Protein AF-A0A6M2AWW3-F1 (afdb_monomer_lite)

Radius of gyration: 15.86 Å; chains: 1; bounding box: 37×22×54 Å

pLDDT: mean 95.67, std 5.53, range [61.06, 98.75]

Foldseek 3Di:
DKDFAQDDFWWAPKWKFKVQQPTTFDDQPDFCPVPPRIRGHGTMTHTDDDDDDDVVCLVVQKDWIKIKIWTAGPVRDIDIDIDDPDPPDNGIDIDGHDNDDD

Structure (mmCIF, N/CA/C/O backbone):
data_AF-A0A6M2AWW3-F1
#
_entry.id   AF-A0A6M2AWW3-F1
#
loop_
_atom_site.group_PDB
_atom_site.id
_atom_site.type_symbol
_atom_site.label_atom_id
_atom_site.label_alt_id
_atom_site.label_comp_id
_atom_site.label_asym_id
_atom_site.label_entity_id
_atom_site.label_seq_id
_atom_site.pdbx_PDB_ins_code
_atom_site.Cartn_x
_atom_site.Cartn_y
_atom_site.Cartn_z
_atom_site.occupancy
_atom_site.B_iso_or_equiv
_atom_site.auth_seq_id
_atom_site.auth_comp_id
_atom_site.auth_asym_id
_atom_site.auth_atom_id
_atom_site.pdbx_PDB_model_num
ATOM 1 N N . PHE A 1 1 ? 1.851 -0.954 4.867 1.00 96.62 1 PHE A N 1
ATOM 2 C CA . PHE A 1 1 ? 1.722 -1.731 3.621 1.00 96.62 1 PHE A CA 1
ATOM 3 C C . PHE A 1 1 ? 3.081 -1.995 3.006 1.00 96.62 1 PHE A C 1
ATOM 5 O O . PHE A 1 1 ? 3.972 -1.161 3.134 1.00 96.62 1 PHE A O 1
ATOM 12 N N . THR A 1 2 ? 3.223 -3.134 2.334 1.00 96.62 2 THR A N 1
ATOM 13 C CA . THR A 1 2 ? 4.373 -3.460 1.481 1.00 96.62 2 THR A CA 1
ATOM 14 C C . THR A 1 2 ? 3.874 -3.616 0.052 1.00 96.62 2 THR A C 1
ATOM 16 O O . THR A 1 2 ? 2.968 -4.413 -0.178 1.00 96.62 2 THR A O 1
ATOM 19 N N . VAL A 1 3 ? 4.442 -2.862 -0.884 1.00 97.75 3 VAL A N 1
ATOM 20 C CA . VAL A 1 3 ? 4.085 -2.909 -2.307 1.00 97.75 3 VAL A CA 1
ATOM 21 C C . VAL A 1 3 ? 5.265 -3.491 -3.064 1.00 97.75 3 VAL A C 1
ATOM 23 O O . VAL A 1 3 ? 6.341 -2.903 -3.052 1.00 97.75 3 VAL A O 1
ATOM 26 N N . THR A 1 4 ? 5.074 -4.643 -3.702 1.00 97.31 4 THR A N 1
ATOM 27 C CA . THR A 1 4 ? 6.130 -5.343 -4.444 1.00 97.31 4 THR A CA 1
ATOM 28 C C . THR A 1 4 ? 5.784 -5.388 -5.924 1.00 97.31 4 THR A C 1
ATOM 30 O O . THR A 1 4 ? 4.721 -5.887 -6.296 1.00 97.31 4 THR A O 1
ATOM 33 N N . ASN A 1 5 ? 6.695 -4.939 -6.788 1.00 97.38 5 ASN A N 1
ATOM 34 C CA . ASN A 1 5 ? 6.515 -5.079 -8.230 1.00 97.38 5 ASN A CA 1
ATOM 35 C C . ASN A 1 5 ? 6.938 -6.481 -8.691 1.00 97.38 5 ASN A C 1
ATOM 37 O O . ASN A 1 5 ? 8.119 -6.796 -8.836 1.00 97.38 5 ASN A O 1
ATOM 41 N N . GLN A 1 6 ? 5.942 -7.327 -8.941 1.00 96.19 6 GLN A N 1
ATOM 42 C CA . GLN A 1 6 ? 6.118 -8.676 -9.492 1.00 96.19 6 GLN A CA 1
ATOM 43 C C . GLN A 1 6 ? 6.000 -8.730 -11.021 1.00 96.19 6 GLN A C 1
ATOM 45 O O . GLN A 1 6 ? 5.968 -9.812 -11.612 1.00 96.19 6 GLN A O 1
ATOM 50 N N . GLY A 1 7 ? 5.866 -7.568 -11.659 1.00 95.81 7 GLY A N 1
ATOM 51 C CA . GLY A 1 7 ? 5.804 -7.439 -13.101 1.00 95.81 7 GLY A CA 1
ATOM 52 C C . GLY A 1 7 ? 7.174 -7.595 -13.755 1.00 95.81 7 GLY A C 1
ATOM 53 O O . GLY A 1 7 ? 8.115 -8.166 -13.209 1.00 95.81 7 GLY A O 1
ATOM 54 N N . ASN A 1 8 ? 7.274 -7.089 -14.979 1.00 97.12 8 ASN A N 1
ATOM 55 C CA . ASN 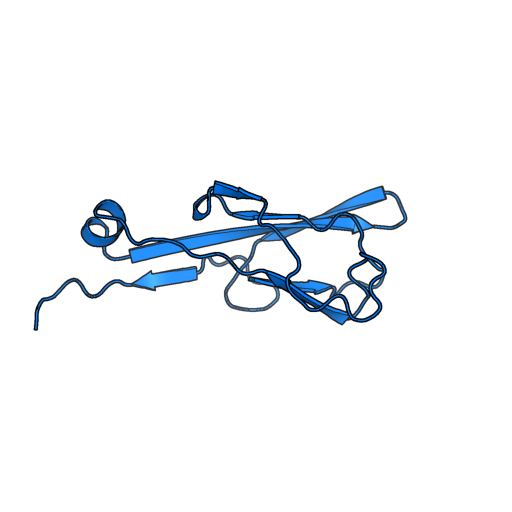A 1 8 ? 8.481 -7.155 -15.801 1.00 97.12 8 ASN A CA 1
ATOM 56 C C . ASN A 1 8 ? 8.957 -5.781 -16.298 1.00 97.12 8 ASN A C 1
ATOM 58 O O . ASN A 1 8 ? 9.852 -5.720 -17.139 1.00 97.12 8 ASN A O 1
ATOM 62 N N . VAL A 1 9 ? 8.346 -4.701 -15.811 1.00 98.19 9 VAL A N 1
ATOM 63 C CA . VAL A 1 9 ? 8.717 -3.311 -16.096 1.00 98.19 9 VAL A CA 1
ATOM 64 C C . VAL A 1 9 ? 8.637 -2.496 -14.811 1.00 98.19 9 VAL A C 1
ATOM 66 O O . VAL A 1 9 ? 7.804 -2.802 -13.955 1.00 98.19 9 VAL A O 1
ATOM 69 N N . SER A 1 10 ? 9.473 -1.470 -14.692 1.00 98.12 10 SER A N 1
ATOM 70 C CA . SER A 1 10 ? 9.419 -0.496 -13.598 1.00 98.12 10 SER A CA 1
ATOM 71 C C . SER A 1 10 ? 8.111 0.298 -13.655 1.00 98.12 10 SER A C 1
ATOM 73 O O . SER A 1 10 ? 7.521 0.480 -14.729 1.00 98.12 10 SER A O 1
ATOM 75 N N . LEU A 1 11 ? 7.615 0.714 -12.492 1.00 98.69 11 LEU A N 1
ATOM 76 C CA . LEU A 1 11 ? 6.351 1.433 -12.352 1.00 98.69 11 LEU A CA 1
ATOM 77 C C . LEU A 1 11 ? 6.591 2.802 -11.715 1.00 98.69 11 LEU A C 1
ATOM 79 O O . LEU A 1 11 ? 7.245 2.911 -10.690 1.00 98.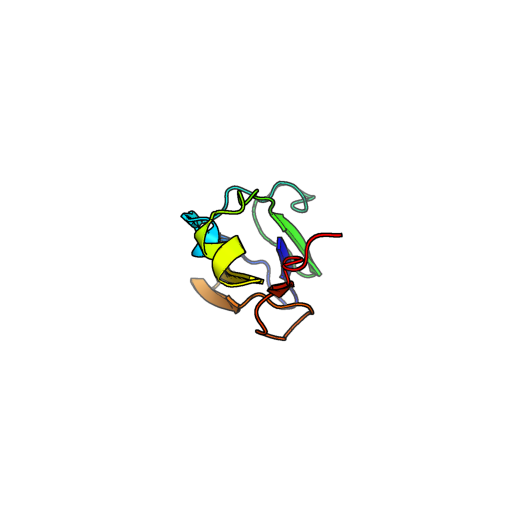69 11 LEU A O 1
ATOM 83 N N . SER A 1 12 ? 5.997 3.844 -12.284 1.00 98.38 12 SER A N 1
ATOM 84 C CA . SER A 1 12 ? 6.045 5.213 -11.754 1.00 98.38 12 SER A CA 1
ATOM 85 C C . SER A 1 12 ? 4.708 5.608 -11.122 1.00 98.38 12 SER A C 1
ATOM 87 O O . SER A 1 12 ? 3.710 4.901 -11.277 1.00 98.38 12 SER A O 1
ATOM 89 N N . ASN A 1 13 ? 4.658 6.759 -10.444 1.00 97.56 13 ASN A N 1
ATOM 90 C CA . ASN A 1 13 ? 3.435 7.311 -9.840 1.00 97.56 13 ASN A CA 1
ATOM 91 C C . ASN A 1 13 ? 2.727 6.318 -8.905 1.00 97.56 13 ASN A C 1
ATOM 93 O O . ASN A 1 13 ? 1.516 6.120 -9.009 1.00 97.56 13 ASN A O 1
ATOM 97 N N . ILE A 1 1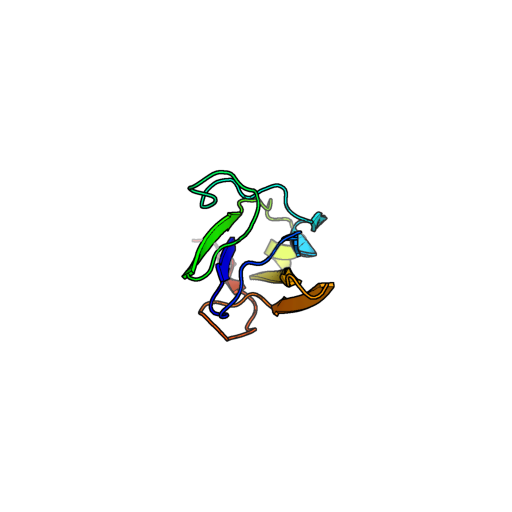4 ? 3.488 5.671 -8.018 1.00 98.50 14 ILE A N 1
ATOM 98 C CA . ILE A 1 14 ? 2.916 4.703 -7.085 1.00 98.50 14 ILE A CA 1
ATOM 99 C C . ILE A 1 14 ? 2.077 5.428 -6.037 1.00 98.50 14 ILE A C 1
ATOM 101 O O . ILE A 1 14 ? 2.587 6.260 -5.284 1.00 98.50 14 ILE A O 1
ATOM 105 N N . ILE A 1 15 ? 0.794 5.085 -5.971 1.00 98.38 15 ILE A N 1
ATOM 106 C CA . ILE A 1 15 ? -0.144 5.603 -4.974 1.00 98.38 15 ILE A CA 1
ATOM 107 C C . ILE A 1 15 ? -0.733 4.415 -4.226 1.00 98.38 15 ILE A C 1
ATOM 109 O O . ILE A 1 15 ? -1.281 3.503 -4.843 1.00 98.38 15 ILE A O 1
ATOM 113 N N . VAL A 1 16 ? -0.649 4.447 -2.898 1.00 98.62 16 VAL A N 1
ATOM 114 C CA . VAL A 1 16 ? -1.373 3.526 -2.016 1.00 98.62 16 VAL A CA 1
ATOM 115 C C . VAL A 1 16 ? -2.507 4.315 -1.382 1.00 98.62 16 VAL A C 1
ATOM 117 O O . VAL A 1 16 ? -2.244 5.277 -0.666 1.00 98.62 16 VAL A O 1
ATOM 120 N N . ASP A 1 17 ? -3.748 3.937 -1.668 1.00 98.56 17 ASP A N 1
ATOM 121 C CA . ASP A 1 17 ? -4.960 4.566 -1.139 1.00 98.56 17 ASP A CA 1
ATOM 122 C C . ASP A 1 17 ? -5.654 3.624 -0.157 1.00 98.56 17 ASP A C 1
ATOM 124 O O . ASP A 1 17 ? -5.898 2.463 -0.481 1.00 98.56 17 ASP A O 1
ATOM 128 N N . ASP A 1 18 ? -5.950 4.110 1.045 1.00 98.50 18 ASP A N 1
ATOM 129 C CA . ASP A 1 18 ? -6.634 3.347 2.085 1.00 98.50 18 ASP A CA 1
ATOM 130 C C . ASP A 1 18 ? -7.814 4.164 2.645 1.00 98.50 18 ASP A C 1
ATOM 132 O O . ASP A 1 18 ? -7.605 5.169 3.339 1.00 98.50 18 ASP A O 1
ATOM 136 N N . PRO A 1 19 ? -9.067 3.744 2.390 1.00 97.69 19 PRO A N 1
ATOM 137 C CA . PRO A 1 19 ? -10.250 4.446 2.874 1.00 97.69 19 PRO A CA 1
ATOM 138 C C . PRO A 1 19 ? -10.344 4.567 4.401 1.00 97.69 19 PRO A C 1
ATOM 140 O O . PRO A 1 19 ? -10.862 5.574 4.888 1.00 97.69 19 PRO A O 1
ATOM 143 N N . LEU A 1 20 ? -9.851 3.584 5.165 1.00 97.31 20 LEU A N 1
ATOM 144 C CA . LEU A 1 20 ? -9.875 3.622 6.631 1.00 97.31 20 LEU A CA 1
ATOM 145 C C . LEU A 1 20 ? -8.891 4.667 7.170 1.00 97.31 20 LEU A C 1
ATOM 147 O O . LEU A 1 20 ? -9.150 5.310 8.190 1.00 97.31 20 LEU A O 1
ATOM 151 N N . LEU A 1 21 ? -7.777 4.864 6.462 1.00 97.38 21 LEU A N 1
ATOM 152 C CA . LEU A 1 21 ? -6.725 5.822 6.814 1.00 97.38 21 LEU A CA 1
ATOM 153 C C . LEU A 1 21 ? -6.943 7.216 6.206 1.00 97.38 21 LEU A C 1
ATOM 155 O O . LEU A 1 21 ? -6.134 8.118 6.426 1.00 97.38 21 LEU A O 1
ATOM 159 N N . GLY A 1 22 ? -8.055 7.419 5.495 1.00 96.06 22 GLY A N 1
ATOM 160 C CA . GLY A 1 22 ? -8.454 8.714 4.946 1.00 96.06 22 GLY A CA 1
ATOM 161 C C . GLY A 1 22 ? -7.979 8.989 3.516 1.00 96.06 22 GLY A C 1
ATOM 162 O O . GLY A 1 22 ? -8.000 10.150 3.103 1.00 96.06 22 GLY A O 1
ATOM 163 N N . GLY A 1 23 ? -7.590 7.956 2.763 1.00 97.19 23 GLY A N 1
ATOM 164 C CA . GLY A 1 23 ? -7.228 8.038 1.347 1.00 97.19 23 GLY A CA 1
ATOM 165 C C . GLY A 1 23 ? -5.732 7.807 1.094 1.00 97.19 23 GLY A C 1
ATOM 166 O O . GLY A 1 23 ? -5.163 6.890 1.691 1.00 97.19 23 GLY A O 1
ATOM 167 N N . PRO A 1 24 ? -5.073 8.602 0.224 1.00 98.00 24 PRO A N 1
ATOM 168 C CA . PRO A 1 24 ? -3.696 8.344 -0.187 1.00 98.00 24 PRO A CA 1
ATOM 169 C C . PRO A 1 24 ? -2.693 8.448 0.964 1.00 98.00 24 PRO A C 1
ATOM 171 O O . PRO A 1 24 ? -2.647 9.449 1.684 1.00 98.00 24 PRO A O 1
ATOM 174 N N . LEU A 1 25 ? -1.833 7.440 1.093 1.00 98.00 25 LEU A N 1
ATOM 175 C CA . LEU A 1 25 ? -0.741 7.422 2.057 1.00 98.00 25 LEU A CA 1
ATOM 176 C C . LEU A 1 25 ? 0.458 8.226 1.540 1.00 98.00 25 LEU A C 1
ATOM 178 O O . LEU A 1 25 ? 0.807 8.184 0.361 1.00 98.00 25 LEU A O 1
ATOM 182 N N . ALA A 1 26 ? 1.148 8.905 2.458 1.00 96.06 26 ALA A N 1
ATOM 183 C CA . ALA A 1 26 ? 2.456 9.482 2.177 1.00 96.06 26 ALA A CA 1
ATOM 184 C C . ALA A 1 26 ? 3.525 8.380 2.109 1.00 96.06 26 ALA A C 1
ATOM 186 O O . ALA A 1 26 ? 3.513 7.443 2.909 1.00 96.06 26 ALA A O 1
ATOM 187 N N . GLY A 1 27 ? 4.477 8.512 1.188 1.00 92.56 27 GLY A N 1
ATOM 188 C CA . GLY A 1 27 ? 5.588 7.576 1.070 1.00 92.56 27 GLY A CA 1
ATOM 189 C C . GLY A 1 27 ? 6.091 7.411 -0.365 1.00 92.56 27 GLY A C 1
ATOM 190 O O . GLY A 1 27 ? 5.728 8.217 -1.224 1.00 92.56 27 GLY A O 1
ATOM 191 N N . PRO A 1 28 ? 6.910 6.374 -0.608 1.00 97.06 28 PRO A N 1
ATOM 192 C CA . PRO A 1 28 ? 7.317 5.338 0.356 1.00 97.06 28 PRO A CA 1
ATOM 193 C C . PRO A 1 28 ? 8.207 5.883 1.489 1.00 97.06 28 PRO A C 1
ATOM 195 O O . PRO A 1 28 ? 8.891 6.890 1.326 1.00 97.06 28 PRO A O 1
ATOM 198 N N . ILE A 1 29 ? 8.205 5.235 2.659 1.00 97.31 29 ILE A N 1
ATOM 199 C CA . ILE A 1 29 ? 9.124 5.580 3.767 1.00 97.31 29 ILE A CA 1
ATOM 200 C C . ILE A 1 29 ? 10.487 4.891 3.630 1.00 97.31 29 ILE A C 1
ATOM 202 O O . ILE A 1 29 ? 11.463 5.299 4.256 1.00 97.31 29 ILE A O 1
ATOM 206 N N . SER A 1 30 ? 10.542 3.815 2.846 1.00 97.94 30 SER A N 1
ATOM 207 C CA . SER A 1 30 ? 11.756 3.090 2.475 1.00 97.94 30 SER A CA 1
ATOM 208 C C . SER A 1 30 ? 11.448 2.133 1.325 1.00 97.94 30 SER A C 1
ATOM 210 O O . SER A 1 30 ? 10.279 1.853 1.048 1.00 97.94 30 SER A O 1
ATOM 212 N N . GLY A 1 31 ? 12.491 1.605 0.695 1.00 97.19 31 GLY A N 1
ATOM 213 C CA . GLY A 1 31 ? 12.373 0.593 -0.350 1.00 97.19 31 GLY A CA 1
ATOM 214 C C . GLY A 1 31 ? 12.790 1.078 -1.728 1.00 97.19 31 GLY A C 1
ATOM 215 O O . GLY A 1 31 ? 13.246 0.235 -2.471 1.00 97.19 31 GLY A O 1
ATOM 216 N N . ASP A 1 32 ? 12.716 2.385 -2.000 1.00 96.94 32 ASP A N 1
ATOM 217 C CA . ASP A 1 32 ? 13.325 3.048 -3.165 1.00 96.94 32 ASP A CA 1
ATOM 218 C C . ASP A 1 32 ? 14.839 3.166 -2.923 1.00 96.94 32 ASP A C 1
ATOM 220 O O . ASP A 1 32 ? 15.310 4.046 -2.191 1.00 96.94 32 ASP A O 1
ATOM 224 N N . THR A 1 33 ? 15.588 2.159 -3.373 1.00 93.69 33 THR A N 1
ATOM 225 C CA . THR A 1 33 ? 16.992 1.982 -2.960 1.00 93.69 33 THR A CA 1
ATOM 226 C C . THR A 1 33 ? 17.992 2.775 -3.789 1.00 93.69 33 THR A C 1
ATOM 228 O O . THR A 1 33 ? 19.058 3.130 -3.270 1.00 93.69 33 THR A O 1
ATOM 231 N N . ASP A 1 34 ? 17.670 3.061 -5.044 1.00 95.31 34 ASP A N 1
ATOM 232 C CA . ASP A 1 34 ? 18.465 3.903 -5.934 1.00 95.31 34 ASP A CA 1
ATOM 233 C C . ASP A 1 34 ? 17.951 5.352 -6.009 1.00 95.31 34 ASP A C 1
ATOM 235 O O . ASP A 1 34 ? 18.711 6.238 -6.418 1.00 95.31 34 ASP A O 1
ATOM 239 N N . GLY A 1 35 ? 16.754 5.625 -5.478 1.00 95.25 35 GLY A N 1
ATOM 240 C CA . GLY A 1 35 ? 16.221 6.965 -5.258 1.00 95.25 35 GLY A CA 1
ATOM 241 C C . GLY A 1 35 ? 15.678 7.613 -6.525 1.00 95.25 35 GLY A C 1
ATOM 242 O O . GLY A 1 35 ? 15.688 8.848 -6.617 1.00 95.25 35 GLY A O 1
ATOM 243 N N . ASP A 1 36 ? 15.295 6.818 -7.522 1.00 96.69 36 ASP A N 1
ATOM 244 C CA . ASP A 1 36 ? 14.806 7.316 -8.806 1.00 96.69 36 ASP A CA 1
ATOM 245 C C . ASP A 1 36 ? 13.289 7.591 -8.813 1.00 96.69 36 ASP A C 1
ATOM 247 O O . ASP A 1 36 ? 12.788 8.289 -9.703 1.00 96.69 36 ASP A O 1
ATOM 251 N N . GLY A 1 37 ? 12.578 7.156 -7.766 1.00 96.69 37 GLY A N 1
ATOM 252 C CA . GLY A 1 37 ? 11.135 7.317 -7.630 1.00 96.69 37 GLY A CA 1
ATOM 253 C C . GLY A 1 37 ? 10.320 6.381 -8.529 1.00 96.69 37 GLY A C 1
ATOM 254 O O . GLY A 1 37 ? 9.129 6.642 -8.750 1.00 96.69 37 GLY A O 1
ATOM 255 N N . GLU A 1 38 ? 10.921 5.307 -9.033 1.00 98.00 38 GLU A N 1
ATOM 256 C CA . GLU A 1 38 ? 10.277 4.233 -9.778 1.00 98.00 38 GLU A CA 1
ATOM 257 C C . GLU A 1 38 ? 10.326 2.933 -8.965 1.00 98.00 38 GLU A C 1
ATOM 259 O O . GLU A 1 38 ? 11.352 2.535 -8.436 1.00 98.00 38 GLU A O 1
ATOM 264 N N . LEU A 1 39 ? 9.190 2.244 -8.847 1.00 98.50 39 LEU A N 1
ATOM 265 C CA . LEU A 1 39 ? 9.147 0.930 -8.219 1.00 98.50 39 LEU A CA 1
ATOM 266 C C . LEU A 1 39 ? 9.664 -0.103 -9.216 1.00 98.50 39 LEU A C 1
ATOM 268 O O . LEU A 1 39 ? 8.935 -0.588 -10.099 1.00 98.50 39 LEU A O 1
ATOM 272 N N . ASP A 1 40 ? 10.933 -0.429 -9.053 1.00 98.44 40 ASP A N 1
ATOM 273 C CA . ASP A 1 40 ? 11.674 -1.292 -9.949 1.00 98.44 40 ASP A CA 1
ATOM 274 C C . ASP A 1 40 ? 11.206 -2.749 -9.893 1.00 98.44 40 ASP A C 1
ATOM 276 O O . ASP A 1 40 ? 10.548 -3.207 -8.955 1.00 98.44 40 ASP A O 1
ATOM 280 N N . VAL A 1 41 ? 11.533 -3.524 -10.927 1.00 97.81 41 VAL A N 1
ATOM 281 C CA . VAL A 1 41 ? 11.160 -4.945 -10.971 1.00 97.81 41 VAL A CA 1
ATOM 282 C C . VAL A 1 41 ? 11.797 -5.675 -9.788 1.00 97.81 41 VAL A C 1
ATOM 284 O O . VAL A 1 41 ? 13.005 -5.604 -9.588 1.00 97.81 41 VAL A O 1
ATOM 287 N N . THR A 1 42 ? 10.993 -6.431 -9.035 1.00 95.56 42 THR A N 1
ATOM 288 C CA . THR A 1 42 ? 11.343 -7.098 -7.761 1.00 95.56 42 THR A CA 1
ATOM 289 C C . THR A 1 42 ? 11.574 -6.181 -6.561 1.00 95.56 42 THR A C 1
ATOM 291 O O . THR A 1 42 ? 11.726 -6.686 -5.444 1.00 95.56 42 THR A O 1
ATOM 294 N N . GLU A 1 43 ? 11.552 -4.861 -6.743 1.00 97.56 43 GLU A N 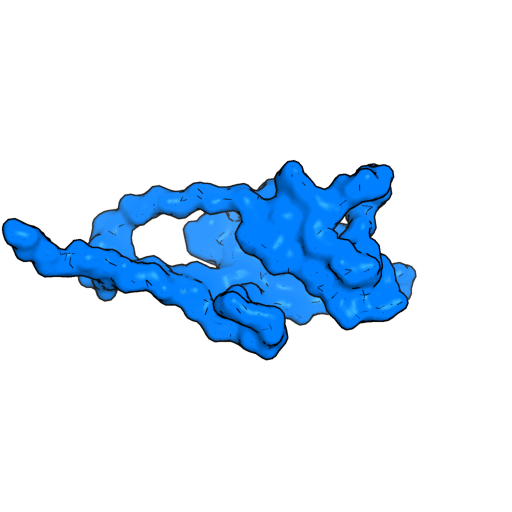1
ATOM 295 C CA . GLU A 1 43 ? 11.665 -3.924 -5.636 1.00 97.56 43 GLU A CA 1
ATOM 296 C C . GLU A 1 43 ? 10.408 -3.973 -4.755 1.00 97.56 43 GLU A C 1
ATOM 298 O O . GLU A 1 43 ? 9.311 -4.354 -5.184 1.00 97.56 43 GLU A O 1
ATOM 303 N N . THR A 1 44 ? 10.585 -3.652 -3.473 1.00 97.75 44 THR A N 1
ATOM 304 C CA . THR A 1 44 ? 9.501 -3.593 -2.493 1.00 97.75 44 THR A CA 1
ATOM 305 C C . THR A 1 44 ? 9.560 -2.289 -1.726 1.00 97.75 44 THR A C 1
ATOM 307 O O . THR A 1 44 ? 10.511 -2.033 -0.990 1.00 97.75 44 THR A O 1
ATOM 310 N N . TRP A 1 45 ? 8.500 -1.503 -1.851 1.00 98.44 45 TRP A N 1
ATOM 311 C CA . TRP A 1 45 ? 8.327 -0.246 -1.144 1.00 98.44 45 TRP A CA 1
ATOM 312 C C . TRP A 1 45 ? 7.489 -0.425 0.116 1.00 98.44 45 TRP A C 1
ATOM 314 O O . TRP A 1 45 ? 6.519 -1.187 0.150 1.00 98.44 45 TRP A O 1
ATOM 324 N N . ILE A 1 46 ? 7.864 0.297 1.169 1.00 98.38 46 ILE A N 1
ATOM 325 C CA . ILE A 1 46 ? 7.214 0.244 2.476 1.00 98.38 46 ILE A CA 1
ATOM 326 C C . ILE A 1 46 ? 6.484 1.562 2.715 1.00 98.38 46 ILE A C 1
ATOM 328 O O . ILE A 1 46 ? 7.068 2.641 2.615 1.00 98.38 46 ILE A O 1
ATOM 332 N N . TYR A 1 47 ? 5.213 1.453 3.084 1.00 98.31 47 TYR A N 1
ATOM 333 C CA . TYR A 1 47 ? 4.347 2.557 3.486 1.00 98.31 47 TYR A CA 1
ATOM 334 C C . TYR A 1 47 ? 3.868 2.323 4.914 1.00 98.31 47 TYR A C 1
ATOM 336 O O . TYR A 1 47 ? 3.484 1.203 5.270 1.00 98.31 47 TYR A O 1
ATOM 344 N N . GLU A 1 48 ? 3.838 3.377 5.719 1.00 96.81 48 GLU A N 1
ATOM 345 C CA . GLU A 1 48 ? 3.408 3.317 7.113 1.00 96.81 48 GLU A CA 1
ATOM 346 C C . GLU A 1 48 ? 2.372 4.400 7.399 1.00 96.81 48 GLU A C 1
ATOM 348 O O . GLU A 1 48 ? 2.481 5.532 6.930 1.00 96.81 48 GLU A O 1
ATOM 353 N N . ALA A 1 49 ? 1.362 4.036 8.179 1.00 96.25 49 ALA A N 1
ATOM 354 C CA . ALA A 1 49 ? 0.350 4.939 8.693 1.00 96.25 49 ALA A CA 1
ATOM 355 C C . ALA A 1 49 ? -0.221 4.354 9.992 1.00 96.25 49 ALA A C 1
ATOM 357 O O . ALA A 1 49 ? -0.185 3.144 10.216 1.00 96.25 49 ALA A O 1
ATOM 358 N N . SER A 1 50 ? -0.711 5.229 10.868 1.00 95.44 50 SER A N 1
ATOM 359 C CA . SER A 1 50 ? -1.299 4.852 12.156 1.00 95.44 50 SER A CA 1
ATOM 360 C C . SER A 1 50 ? -2.805 5.076 12.129 1.00 95.44 50 SER A C 1
ATOM 362 O O . SER A 1 50 ? -3.256 6.148 11.731 1.00 95.44 50 SER A O 1
ATOM 364 N N . TYR A 1 51 ? -3.563 4.100 12.623 1.00 96.25 51 TYR A N 1
ATOM 365 C CA . TYR A 1 51 ? -4.998 4.226 12.860 1.00 96.25 51 TYR A CA 1
ATOM 366 C C . TYR A 1 51 ? -5.280 4.250 14.362 1.00 96.25 51 TYR A C 1
ATOM 368 O O . TYR A 1 51 ? -4.762 3.420 15.112 1.00 96.25 51 TYR A O 1
ATOM 376 N N . ILE A 1 52 ? -6.088 5.211 14.811 1.00 96.38 52 ILE A N 1
ATOM 377 C CA . ILE A 1 52 ? -6.526 5.289 16.206 1.00 96.38 52 ILE A CA 1
ATOM 378 C C . ILE A 1 52 ? -7.852 4.548 16.318 1.00 96.38 52 ILE A C 1
ATOM 380 O O . ILE A 1 52 ? -8.836 4.972 15.719 1.00 96.38 52 ILE A O 1
ATOM 384 N N . ILE A 1 53 ? -7.871 3.490 17.129 1.00 96.00 53 ILE A N 1
ATOM 385 C CA . ILE A 1 53 ? -9.085 2.727 17.430 1.00 96.00 53 ILE A CA 1
ATOM 386 C C . ILE A 1 53 ? -10.160 3.652 18.002 1.00 96.00 53 ILE A C 1
ATOM 388 O O . ILE A 1 53 ? -9.919 4.416 18.943 1.00 96.00 53 ILE A O 1
ATOM 392 N N . THR A 1 54 ? -11.354 3.555 17.435 1.00 95.62 54 THR A N 1
ATOM 393 C CA . THR A 1 54 ? -12.524 4.338 17.814 1.00 95.62 54 THR A CA 1
ATOM 394 C C . THR A 1 54 ? -13.493 3.515 18.660 1.00 95.62 54 THR A C 1
ATOM 396 O O . THR A 1 54 ? -13.395 2.293 18.760 1.00 95.62 54 THR A O 1
ATOM 399 N N . GLN A 1 55 ? -14.481 4.183 19.261 1.00 95.75 55 GLN A N 1
ATOM 400 C CA . GLN A 1 55 ? -15.554 3.475 19.963 1.00 95.75 55 GLN A CA 1
ATOM 401 C C . GLN A 1 55 ? -16.393 2.611 19.012 1.00 95.75 55 GLN A C 1
ATOM 403 O O . GLN A 1 55 ? -16.871 1.566 19.427 1.00 95.75 55 GLN A O 1
ATOM 408 N N . VAL A 1 56 ? -16.540 3.013 17.744 1.00 95.00 56 VAL A N 1
ATOM 409 C CA . VAL A 1 56 ? -17.286 2.231 16.747 1.00 95.00 56 VAL A CA 1
ATOM 410 C C . VAL A 1 56 ? -16.591 0.900 16.481 1.00 95.00 56 VAL A C 1
ATOM 412 O O . VAL A 1 56 ? -17.265 -0.120 16.419 1.00 95.00 56 VAL A O 1
ATOM 415 N N . ASP A 1 57 ? -15.262 0.898 16.398 1.00 96.88 57 ASP A N 1
ATOM 416 C CA . ASP A 1 57 ? -14.485 -0.332 16.217 1.00 96.88 57 ASP A CA 1
ATOM 417 C C . ASP A 1 57 ? -14.601 -1.240 17.444 1.00 96.88 57 ASP A C 1
ATOM 419 O O . ASP A 1 57 ? -14.807 -2.446 17.322 1.00 96.88 57 ASP A O 1
ATOM 423 N N . ILE A 1 58 ? -14.521 -0.651 18.646 1.00 95.38 58 ILE A N 1
ATOM 424 C CA . ILE A 1 58 ? -14.721 -1.383 19.902 1.00 95.38 58 ILE A CA 1
ATOM 425 C C . ILE A 1 58 ? -16.109 -2.025 19.910 1.00 95.38 58 ILE A C 1
ATOM 427 O O . ILE A 1 58 ? -16.201 -3.220 20.155 1.00 95.38 58 ILE A O 1
ATOM 431 N N . ASP A 1 59 ? -17.159 -1.265 19.597 1.00 94.81 59 ASP A N 1
ATOM 432 C CA . ASP A 1 59 ? -18.539 -1.756 19.572 1.00 94.81 59 ASP A CA 1
ATOM 433 C C . ASP A 1 59 ? -18.760 -2.819 18.477 1.00 94.81 59 ASP A C 1
ATOM 435 O O . ASP A 1 59 ? -19.567 -3.733 18.661 1.00 94.81 59 ASP A O 1
ATOM 439 N N . ALA A 1 60 ? -18.050 -2.715 17.347 1.00 95.44 60 ALA A N 1
ATOM 440 C CA . ALA A 1 60 ? -18.077 -3.691 16.256 1.00 95.44 60 ALA A CA 1
ATOM 441 C C . ALA A 1 60 ? -17.316 -4.982 16.590 1.00 95.44 60 ALA A C 1
ATOM 443 O O . ALA A 1 60 ? -17.643 -6.044 16.063 1.00 95.44 60 ALA A O 1
ATOM 444 N N . GLY A 1 61 ? -16.326 -4.911 17.478 1.00 97.06 61 GLY A N 1
ATOM 445 C CA . GLY A 1 61 ? -15.500 -6.053 17.849 1.00 97.06 61 GLY A CA 1
ATOM 446 C C . GLY A 1 61 ? -14.298 -6.298 16.945 1.00 97.06 61 GLY A C 1
ATOM 447 O O . GLY A 1 61 ? -13.524 -7.210 17.222 1.00 97.06 61 GLY A O 1
ATOM 448 N N . GLU A 1 62 ? -14.106 -5.495 15.903 1.00 97.38 62 GLU A N 1
ATOM 449 C CA . GLU A 1 62 ? -13.052 -5.684 14.911 1.00 97.38 62 GLU A CA 1
ATOM 450 C C . GLU A 1 62 ? -12.695 -4.377 14.196 1.00 97.38 62 GLU A C 1
ATOM 452 O O . GLU A 1 62 ? -13.461 -3.414 14.196 1.00 97.38 62 GLU A O 1
ATOM 457 N N . VAL A 1 63 ? -11.532 -4.376 13.546 1.00 97.88 63 VAL A N 1
ATOM 458 C CA . VAL A 1 63 ? -11.147 -3.397 12.526 1.00 97.88 63 VAL A CA 1
ATOM 459 C C . VAL A 1 63 ? -10.846 -4.145 11.239 1.00 97.88 63 VAL A C 1
ATOM 461 O O . VAL A 1 63 ? -10.047 -5.081 11.237 1.00 97.88 63 VAL A O 1
ATOM 464 N N . VAL A 1 64 ? -11.453 -3.709 10.139 1.00 97.31 64 VAL A N 1
ATOM 465 C CA . VAL A 1 64 ? -11.222 -4.260 8.801 1.00 97.31 64 VAL A CA 1
ATOM 466 C C . VAL A 1 64 ? -10.487 -3.219 7.972 1.00 97.31 64 VAL A C 1
ATOM 468 O O . VAL A 1 64 ? -10.984 -2.106 7.817 1.00 97.31 64 VAL A O 1
ATOM 471 N N . ASN A 1 65 ? -9.322 -3.578 7.434 1.00 97.62 65 ASN A N 1
ATOM 472 C CA . ASN A 1 65 ? -8.505 -2.676 6.634 1.00 97.62 65 ASN A CA 1
ATOM 473 C C . ASN A 1 65 ? -8.189 -3.233 5.242 1.00 97.62 65 ASN A C 1
ATOM 475 O O . ASN A 1 65 ? -7.819 -4.402 5.103 1.00 97.62 65 ASN A O 1
ATOM 479 N N . GLN A 1 66 ? -8.293 -2.379 4.224 1.00 97.88 66 GLN A N 1
ATOM 480 C CA . GLN A 1 66 ? -7.988 -2.719 2.837 1.00 97.88 66 GLN A CA 1
ATOM 481 C C . GLN A 1 66 ? -7.554 -1.472 2.066 1.00 97.88 66 GLN A C 1
ATOM 483 O O . GLN A 1 66 ? -8.269 -0.474 2.043 1.00 97.88 66 GLN A O 1
ATOM 488 N N . ALA A 1 67 ? -6.405 -1.561 1.403 1.00 98.38 67 ALA A N 1
ATOM 489 C CA . ALA A 1 67 ? -5.865 -0.518 0.546 1.00 98.38 67 ALA A CA 1
ATOM 490 C C . ALA A 1 67 ? -5.847 -0.954 -0.922 1.00 98.38 67 ALA A C 1
ATOM 492 O O . ALA A 1 67 ? -5.872 -2.143 -1.238 1.00 98.38 67 ALA A O 1
ATOM 493 N N . THR A 1 68 ? -5.757 0.019 -1.822 1.00 98.56 68 THR A N 1
ATOM 494 C CA . THR A 1 68 ? -5.509 -0.186 -3.251 1.00 98.56 68 THR A CA 1
ATOM 495 C C . THR A 1 68 ? -4.182 0.462 -3.620 1.00 98.56 68 THR A C 1
ATOM 497 O O . THR A 1 68 ? -3.977 1.649 -3.370 1.00 98.56 68 THR A O 1
ATOM 500 N N . ALA A 1 69 ? -3.278 -0.306 -4.221 1.00 98.44 69 ALA A N 1
ATOM 501 C CA . ALA A 1 69 ? -2.064 0.219 -4.829 1.00 98.44 69 ALA A CA 1
ATOM 502 C C . ALA A 1 69 ? -2.312 0.465 -6.320 1.00 98.44 69 ALA A C 1
ATOM 504 O O . ALA A 1 69 ? -2.890 -0.377 -7.002 1.00 98.44 69 ALA A O 1
ATOM 505 N N . THR A 1 70 ? -1.859 1.602 -6.836 1.00 98.56 70 THR A N 1
ATOM 506 C CA . THR A 1 70 ? -1.868 1.927 -8.268 1.00 98.56 70 THR A CA 1
ATOM 507 C C . THR A 1 70 ? -0.474 2.336 -8.720 1.00 98.56 70 THR A C 1
ATOM 509 O O . THR A 1 70 ? 0.315 2.839 -7.921 1.00 98.56 70 THR A O 1
ATOM 512 N N . GLY A 1 71 ? -0.160 2.103 -9.992 1.00 98.38 71 GLY A N 1
ATOM 513 C CA . GLY A 1 71 ? 1.110 2.489 -10.600 1.00 98.38 71 GLY A CA 1
ATOM 514 C C . GLY A 1 71 ? 1.002 2.618 -12.116 1.00 98.38 71 GLY A C 1
ATOM 515 O O . GLY A 1 71 ? 0.083 2.095 -12.742 1.00 98.38 71 GLY A O 1
ATOM 516 N N . THR A 1 72 ? 1.948 3.327 -12.724 1.00 98.75 72 THR A N 1
ATOM 517 C CA . THR A 1 72 ? 1.964 3.633 -14.159 1.00 98.75 72 THR A CA 1
ATOM 518 C C . THR A 1 72 ? 3.152 2.974 -14.847 1.00 98.75 72 THR A C 1
ATOM 520 O O . THR A 1 72 ? 4.307 3.226 -14.512 1.00 98.75 72 THR A O 1
ATOM 523 N N . THR A 1 73 ? 2.871 2.160 -15.859 1.00 98.44 73 THR A N 1
ATOM 524 C CA . THR A 1 73 ? 3.893 1.534 -16.715 1.00 98.44 73 THR A CA 1
ATOM 525 C C . THR A 1 73 ? 4.558 2.548 -17.663 1.00 98.44 73 THR A C 1
ATOM 527 O O . THR A 1 73 ? 3.958 3.584 -17.966 1.00 98.44 73 THR A O 1
ATOM 530 N N . PRO A 1 74 ? 5.725 2.236 -18.269 1.00 97.94 74 PRO A N 1
ATOM 531 C CA . PRO A 1 74 ? 6.385 3.128 -19.234 1.00 97.94 74 PRO A CA 1
ATOM 532 C C . PRO A 1 74 ? 5.545 3.442 -20.483 1.00 97.94 74 PRO A C 1
ATOM 534 O O . PRO A 1 74 ? 5.736 4.465 -21.136 1.00 97.94 74 PRO A O 1
ATOM 537 N N . ASN A 1 75 ? 4.573 2.583 -20.806 1.00 97.38 75 ASN A N 1
ATOM 538 C CA . ASN A 1 75 ? 3.619 2.801 -21.896 1.00 97.38 75 ASN A CA 1
ATOM 539 C C . ASN A 1 75 ? 2.401 3.642 -21.468 1.00 97.38 75 ASN A C 1
ATOM 541 O O . ASN A 1 75 ? 1.413 3.693 -22.198 1.00 97.38 75 ASN A O 1
ATOM 545 N N . GLN A 1 76 ? 2.451 4.280 -20.294 1.00 97.56 76 GLN A N 1
ATOM 546 C CA . GLN A 1 76 ? 1.373 5.085 -19.706 1.00 97.56 76 GLN A CA 1
ATOM 547 C C . GLN A 1 76 ? 0.075 4.304 -19.454 1.00 97.56 76 GLN A C 1
ATOM 549 O O . GLN A 1 76 ? -1.018 4.864 -19.477 1.00 97.56 76 GLN A O 1
ATOM 554 N N . THR A 1 77 ? 0.184 2.993 -19.232 1.00 98.12 77 THR A N 1
ATOM 555 C CA . THR A 1 77 ? -0.942 2.174 -18.764 1.00 98.12 77 THR A CA 1
ATOM 556 C C . THR A 1 77 ? -0.912 2.110 -17.246 1.00 98.12 77 THR A C 1
ATOM 558 O O . THR A 1 77 ? 0.135 1.783 -16.681 1.00 98.12 77 THR A O 1
ATOM 561 N N . GLU A 1 78 ? -2.044 2.408 -16.619 1.00 98.25 78 GLU A N 1
ATOM 562 C CA . GLU A 1 78 ? -2.246 2.254 -15.180 1.00 98.25 78 GLU A CA 1
ATOM 563 C C . GLU A 1 78 ? -2.508 0.783 -14.839 1.00 98.25 78 GLU A C 1
ATOM 565 O O . GLU A 1 78 ? -3.219 0.075 -15.557 1.00 98.25 78 GLU A O 1
ATOM 570 N N . VAL A 1 79 ? -1.909 0.329 -13.745 1.00 98.06 79 VAL A N 1
ATOM 571 C CA . VAL A 1 79 ? -2.152 -0.973 -13.129 1.00 98.06 79 VAL A CA 1
ATOM 572 C C . VAL A 1 79 ? -2.550 -0.759 -11.678 1.00 98.06 79 VAL A C 1
ATOM 574 O O . VAL A 1 79 ? -2.126 0.214 -11.053 1.00 98.06 79 VAL A O 1
ATOM 577 N N . SER A 1 80 ? -3.358 -1.668 -11.144 1.00 97.88 80 SER A N 1
ATOM 578 C CA . SER A 1 80 ? -3.849 -1.599 -9.773 1.00 97.88 80 SER A CA 1
ATOM 579 C C . SER A 1 80 ? -3.884 -2.976 -9.129 1.00 97.88 80 SER A C 1
ATOM 581 O O . SER A 1 80 ? -4.138 -3.961 -9.823 1.00 97.88 80 SER A O 1
ATOM 583 N N . ASP A 1 81 ? -3.710 -3.015 -7.816 1.00 98.12 81 ASP A N 1
ATOM 584 C CA . ASP A 1 81 ? -3.823 -4.221 -7.000 1.00 98.12 81 ASP A CA 1
ATOM 585 C C . ASP A 1 81 ? -4.491 -3.900 -5.659 1.00 98.12 81 ASP A C 1
ATOM 587 O O . ASP A 1 81 ? -4.293 -2.811 -5.107 1.00 98.12 81 ASP A O 1
ATOM 591 N N . VAL A 1 82 ? -5.291 -4.831 -5.140 1.00 98.31 82 VAL A N 1
ATOM 592 C C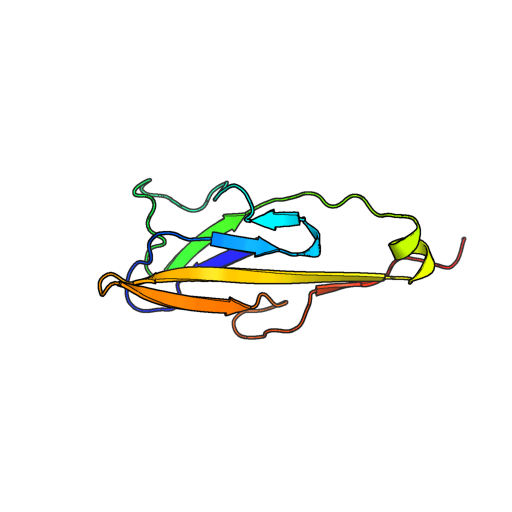A . VAL A 1 82 ? -5.958 -4.685 -3.841 1.00 98.31 82 VAL A CA 1
ATOM 593 C C . VAL A 1 82 ? -5.128 -5.410 -2.791 1.00 98.31 82 VAL A C 1
ATOM 595 O O . VAL A 1 82 ? -4.700 -6.538 -2.981 1.00 98.31 82 VAL A O 1
ATOM 598 N N . SER A 1 83 ? -4.873 -4.761 -1.657 1.00 97.81 83 SER A N 1
ATOM 599 C CA . SER A 1 83 ? -4.043 -5.355 -0.614 1.00 97.81 83 SER A CA 1
ATOM 600 C C . SER A 1 83 ? -4.722 -6.566 0.026 1.00 97.81 83 SER A C 1
ATOM 602 O O . SER A 1 83 ? -5.912 -6.495 0.359 1.00 97.81 83 SER A O 1
ATOM 604 N N . GLY A 1 84 ? -3.924 -7.578 0.359 1.00 96.62 84 GLY A N 1
ATOM 605 C CA . GLY A 1 84 ? -4.328 -8.668 1.236 1.00 96.62 84 GLY A CA 1
ATOM 606 C C . GLY A 1 84 ? -3.241 -9.117 2.208 1.00 96.62 84 GLY A C 1
ATOM 607 O O . GLY A 1 84 ? -2.238 -8.437 2.433 1.00 96.62 84 GLY A O 1
ATOM 608 N N . SER A 1 85 ? -3.468 -10.272 2.833 1.00 91.44 85 SER A N 1
ATOM 609 C CA . SER A 1 85 ? -2.563 -10.861 3.832 1.00 91.44 85 SER A CA 1
ATOM 610 C C . SER A 1 85 ? -1.323 -11.523 3.226 1.00 91.44 85 SER A C 1
ATOM 612 O O . SER A 1 85 ? -0.337 -11.765 3.926 1.00 91.44 85 SER A O 1
ATOM 614 N N . THR A 1 86 ? -1.368 -11.832 1.934 1.00 89.69 86 THR A N 1
ATOM 615 C CA . THR A 1 86 ? -0.287 -12.453 1.176 1.00 89.69 86 THR A CA 1
ATOM 616 C C . THR A 1 86 ? -0.217 -11.852 -0.221 1.00 89.69 86 THR A C 1
ATOM 618 O O . THR A 1 86 ? -1.024 -11.020 -0.618 1.00 89.69 86 THR A O 1
ATOM 621 N N . ILE A 1 87 ? 0.779 -12.270 -0.988 1.00 86.38 87 ILE A N 1
ATOM 622 C CA . ILE A 1 87 ? 0.899 -11.853 -2.375 1.00 86.38 87 ILE A CA 1
ATOM 623 C C . ILE A 1 87 ? -0.229 -12.480 -3.213 1.00 86.38 87 ILE A C 1
ATOM 625 O O . ILE A 1 87 ? -0.343 -13.705 -3.270 1.00 86.38 87 ILE A O 1
ATOM 629 N N . GLY A 1 88 ? -0.992 -11.642 -3.920 1.00 88.25 88 GLY A N 1
ATOM 630 C CA . GLY A 1 88 ? -1.986 -12.065 -4.910 1.00 88.25 88 GLY A CA 1
ATOM 631 C C . GLY A 1 88 ? -3.333 -12.513 -4.339 1.00 88.25 88 GLY A C 1
ATOM 632 O O . GLY A 1 88 ? -4.110 -13.125 -5.073 1.00 88.25 88 GLY A O 1
ATOM 633 N N . ASN A 1 89 ? -3.602 -12.253 -3.056 1.00 93.69 89 ASN A N 1
ATOM 634 C CA . ASN A 1 89 ? -4.961 -12.289 -2.528 1.00 93.69 89 ASN A CA 1
ATOM 635 C C . ASN A 1 89 ? -5.452 -10.879 -2.201 1.00 93.69 89 ASN A C 1
ATOM 637 O O . ASN A 1 89 ? -4.685 -10.039 -1.744 1.00 93.69 89 ASN A O 1
ATOM 641 N N . ASP A 1 90 ? -6.760 -10.691 -2.341 1.00 96.88 90 ASP A N 1
ATOM 642 C CA . ASP A 1 90 ? -7.437 -9.408 -2.123 1.00 96.88 90 ASP A CA 1
ATOM 643 C C . ASP A 1 90 ? -8.288 -9.461 -0.841 1.00 96.88 90 ASP A C 1
ATOM 645 O O . ASP A 1 90 ? -9.316 -8.791 -0.713 1.00 96.88 90 ASP A O 1
ATOM 649 N N . ASP A 1 91 ? -7.906 -10.329 0.102 1.00 96.25 91 ASP A N 1
ATOM 650 C CA . ASP A 1 91 ? -8.640 -10.526 1.349 1.00 96.25 91 ASP A CA 1
ATOM 651 C C . ASP A 1 91 ? -8.311 -9.389 2.325 1.00 96.25 91 ASP A C 1
ATOM 653 O O . ASP A 1 91 ? -7.135 -9.190 2.648 1.00 96.25 91 ASP A O 1
ATOM 657 N N . PRO A 1 92 ? -9.310 -8.663 2.853 1.00 96.38 92 PRO A N 1
ATOM 658 C CA . PRO A 1 92 ? -9.051 -7.572 3.778 1.00 96.38 92 PRO A CA 1
ATOM 659 C C . PRO A 1 92 ? -8.361 -8.077 5.049 1.00 96.38 92 PRO A C 1
ATOM 661 O O . PRO A 1 92 ? -8.593 -9.193 5.523 1.00 96.38 92 PRO A O 1
ATOM 664 N N . THR A 1 93 ? -7.526 -7.227 5.642 1.00 95.56 93 THR A N 1
ATOM 665 C CA . THR A 1 93 ? -6.907 -7.535 6.933 1.00 95.56 93 THR A CA 1
ATOM 666 C C . THR A 1 93 ? -7.911 -7.255 8.041 1.00 95.56 93 THR A C 1
ATOM 668 O O . THR A 1 93 ? -8.312 -6.110 8.232 1.00 95.56 93 THR A O 1
ATOM 671 N N . VAL A 1 94 ? -8.300 -8.292 8.781 1.00 96.19 94 VAL A N 1
ATOM 672 C CA . VAL A 1 94 ? -9.224 -8.183 9.916 1.00 96.19 94 VAL A CA 1
ATOM 673 C C . VAL A 1 94 ? -8.449 -8.328 11.220 1.00 96.19 94 VAL A C 1
ATOM 675 O O . VAL A 1 94 ? -7.722 -9.302 11.418 1.00 96.19 94 VAL A O 1
ATOM 678 N N . ILE A 1 95 ? -8.605 -7.353 12.110 1.00 94.69 95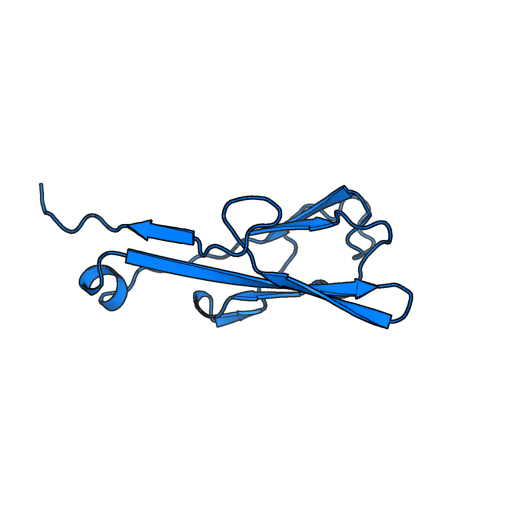 ILE A N 1
ATOM 679 C CA . ILE A 1 95 ? -8.054 -7.366 13.463 1.00 94.69 95 ILE A CA 1
ATOM 680 C C . ILE A 1 95 ? -9.224 -7.473 14.433 1.00 94.69 95 ILE A C 1
ATOM 682 O O . ILE A 1 95 ? -9.944 -6.501 14.649 1.00 94.69 95 ILE A O 1
ATOM 686 N N . GLU A 1 96 ? -9.393 -8.642 15.043 1.00 95.88 96 GLU A N 1
ATOM 687 C CA . GLU A 1 96 ? -10.363 -8.830 16.121 1.00 95.88 96 GLU A CA 1
ATOM 688 C C . GLU A 1 96 ? -9.908 -8.079 17.383 1.00 95.88 96 GLU A C 1
ATOM 690 O O . GLU A 1 96 ? -8.758 -8.184 17.823 1.00 95.88 96 GLU A O 1
ATOM 695 N N . LEU A 1 97 ? -10.820 -7.321 17.988 1.00 94.06 97 LEU A N 1
ATOM 696 C CA . LEU A 1 97 ? -10.593 -6.600 19.233 1.00 94.06 97 LEU A CA 1
ATOM 697 C C . LEU A 1 97 ? -11.139 -7.419 20.404 1.00 94.06 97 LEU A C 1
ATOM 699 O O . LEU A 1 97 ? -12.288 -7.854 20.387 1.00 94.06 97 LEU A O 1
ATOM 703 N N . CYS A 1 98 ? -10.347 -7.599 21.462 1.00 86.75 98 CYS A N 1
ATOM 704 C CA . CYS A 1 98 ? -10.793 -8.310 22.662 1.00 86.75 98 CYS A CA 1
ATOM 705 C C . CYS A 1 98 ? -11.997 -7.610 23.314 1.00 86.75 98 CYS A C 1
ATOM 707 O O . CYS A 1 98 ? -11.845 -6.571 23.952 1.00 86.75 98 CYS A O 1
ATOM 709 N N . GLN A 1 99 ? -13.175 -8.226 23.205 1.00 82.62 99 GLN A N 1
ATOM 710 C CA . GLN A 1 99 ? -14.432 -7.682 23.735 1.00 82.62 99 GLN A CA 1
ATOM 711 C C . GLN A 1 99 ? -14.752 -8.111 25.169 1.00 82.62 99 GLN A C 1
ATOM 713 O O . GLN A 1 99 ? -15.607 -7.514 25.823 1.00 82.62 99 GLN A O 1
ATOM 718 N N . ASN A 1 100 ? -14.094 -9.156 25.676 1.00 77.12 100 ASN A N 1
ATOM 719 C CA . ASN A 1 100 ? -14.383 -9.672 27.007 1.00 77.12 100 ASN A CA 1
ATOM 720 C C . ASN A 1 100 ? -13.381 -9.118 28.035 1.00 77.12 100 ASN A C 1
ATOM 722 O O . ASN A 1 100 ? -12.183 -9.379 27.896 1.00 77.12 100 ASN A O 1
ATOM 726 N N . PRO A 1 101 ? -13.832 -8.399 29.079 1.00 67.50 101 PRO A N 1
ATOM 727 C CA . PRO A 1 101 ? -12.949 -7.994 30.166 1.00 67.50 101 PRO A CA 1
ATOM 728 C C . PRO A 1 101 ? -12.404 -9.226 30.908 1.00 67.50 101 PRO A C 1
ATOM 730 O O . PRO A 1 101 ? -13.102 -10.236 31.047 1.00 67.50 101 PRO A O 1
ATOM 733 N N . ALA A 1 102 ? -11.142 -9.138 31.336 1.00 61.06 102 ALA A N 1
ATOM 734 C CA . ALA A 1 102 ? -10.473 -10.143 32.166 1.00 61.06 102 ALA A CA 1
ATOM 735 C C . ALA A 1 102 ? -11.048 -10.203 33.590 1.00 61.06 102 ALA A C 1
ATOM 737 O O . ALA A 1 102 ? -11.489 -9.144 34.096 1.00 61.06 102 ALA A O 1
#

Sequence (102 aa):
FTVTNQGNVSLSNIIVDDPLLGGPLAGPISGDTDGDGELDVTETWIYEASYIITQVDIDAGEVVNQATATGTTPNQTEVSDVSGSTIGNDDPTVIELCQNPA

Secondary structure (DSSP, 8-state):
-EEE--SSS-BEEEEEEETTTTEEPP--SB--SS-SS-B-TT-EEE-----PPPHHHHHHTEEEE--EEEEE-TTS-EEEEE--SSTT--PPEEEE---S--